Protein AF-A0A090REP4-F1 (afdb_monomer_lite)

Structure (mmCIF, N/CA/C/O backbone):
data_AF-A0A090RE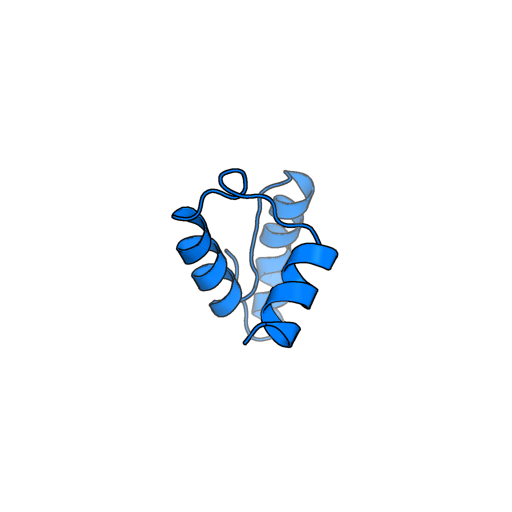P4-F1
#
_entry.id   AF-A0A090REP4-F1
#
loop_
_atom_site.group_PDB
_atom_site.id
_atom_site.type_symbol
_atom_site.label_atom_id
_atom_site.label_alt_id
_atom_site.label_comp_id
_atom_site.label_asym_id
_atom_site.label_entity_id
_atom_site.label_seq_id
_atom_site.pdbx_PDB_ins_code
_atom_site.Cartn_x
_atom_site.Cartn_y
_atom_site.Cartn_z
_atom_site.occupancy
_atom_site.B_iso_or_equiv
_atom_site.auth_seq_id
_atom_site.auth_comp_id
_atom_site.auth_asym_id
_atom_site.auth_atom_id
_atom_site.pdbx_PDB_model_num
ATOM 1 N N . MET A 1 1 ? 0.160 3.742 10.591 1.00 96.50 1 MET A N 1
ATOM 2 C CA . MET A 1 1 ? -0.439 2.407 10.347 1.00 96.50 1 MET A CA 1
ATOM 3 C C . MET A 1 1 ? -1.508 2.194 11.404 1.00 96.50 1 MET A C 1
ATOM 5 O O . MET A 1 1 ? -1.239 2.512 12.555 1.00 96.50 1 MET A O 1
ATOM 9 N N . ASN A 1 2 ? -2.717 1.775 11.033 1.00 98.19 2 ASN A N 1
ATOM 10 C CA . ASN A 1 2 ? -3.837 1.630 11.969 1.00 98.19 2 ASN A CA 1
ATOM 11 C C . ASN A 1 2 ? -4.579 0.318 11.711 1.00 98.19 2 ASN A C 1
ATOM 13 O O . ASN A 1 2 ? -5.328 0.206 10.748 1.00 98.19 2 ASN A O 1
ATOM 17 N N . THR A 1 3 ? -4.381 -0.659 12.587 1.00 98.06 3 THR A N 1
ATOM 18 C CA . THR A 1 3 ? -5.102 -1.934 12.563 1.00 98.06 3 THR A CA 1
ATOM 19 C C . THR A 1 3 ? -6.178 -1.927 13.641 1.00 98.06 3 THR A C 1
ATOM 21 O O . THR A 1 3 ? -5.936 -1.434 14.741 1.00 98.06 3 THR A O 1
ATOM 24 N N . ALA A 1 4 ? -7.348 -2.481 13.344 1.00 97.50 4 ALA A N 1
ATOM 25 C CA . ALA A 1 4 ? -8.442 -2.605 14.299 1.00 97.50 4 ALA A CA 1
ATOM 26 C C . ALA A 1 4 ? -9.197 -3.913 14.052 1.00 97.50 4 ALA A C 1
ATOM 28 O O . ALA A 1 4 ? -9.401 -4.301 12.902 1.00 97.50 4 ALA A O 1
ATOM 29 N N . GLU A 1 5 ? -9.631 -4.559 15.128 1.00 97.75 5 GLU A N 1
ATOM 30 C CA . GLU A 1 5 ? -10.488 -5.740 15.099 1.00 97.75 5 GLU A CA 1
ATOM 31 C C . GLU A 1 5 ? -11.695 -5.498 16.008 1.00 97.75 5 GLU A C 1
ATOM 33 O O . GLU A 1 5 ? -11.568 -4.920 17.087 1.00 97.75 5 GLU A O 1
ATOM 38 N N . GLY A 1 6 ? -12.874 -5.932 15.566 1.00 98.19 6 GLY A N 1
ATOM 39 C CA . GLY A 1 6 ? -14.122 -5.742 16.299 1.00 98.19 6 GLY A CA 1
ATOM 40 C C . GLY A 1 6 ? -14.794 -4.393 16.021 1.00 98.19 6 GLY A C 1
ATOM 41 O O . GLY A 1 6 ? -14.156 -3.366 15.789 1.00 98.19 6 GLY A O 1
ATOM 42 N N . ARG A 1 7 ? -16.132 -4.400 16.037 1.00 98.06 7 ARG A N 1
ATOM 43 C CA . ARG A 1 7 ? -16.960 -3.267 15.591 1.00 98.06 7 ARG A CA 1
ATOM 44 C C . ARG A 1 7 ? -16.684 -1.979 16.371 1.00 98.06 7 ARG A C 1
ATOM 46 O O . ARG A 1 7 ? -16.586 -0.925 15.759 1.00 98.06 7 ARG A O 1
ATOM 53 N N . GLN A 1 8 ? -16.514 -2.079 17.688 1.00 98.25 8 GLN A N 1
ATOM 54 C CA . GLN A 1 8 ? -16.254 -0.922 18.546 1.00 98.25 8 GLN A CA 1
ATOM 55 C C . GLN A 1 8 ? -14.912 -0.255 18.207 1.00 98.25 8 GLN A C 1
ATOM 57 O O . GLN A 1 8 ? -14.880 0.922 17.865 1.00 98.25 8 GLN A O 1
ATOM 62 N N . ALA A 1 9 ? -13.818 -1.025 18.186 1.00 98.06 9 ALA A N 1
ATOM 63 C CA . ALA A 1 9 ? -12.491 -0.497 17.871 1.00 98.06 9 ALA A CA 1
ATOM 64 C C . ALA A 1 9 ? -12.410 0.094 16.450 1.00 98.06 9 ALA A C 1
ATOM 66 O O . ALA A 1 9 ? -11.679 1.058 16.214 1.00 98.06 9 ALA A O 1
ATOM 67 N N . ILE A 1 10 ? -13.164 -0.459 15.492 1.00 98.00 10 ILE A N 1
ATOM 68 C CA . ILE A 1 10 ? -13.259 0.068 14.122 1.00 98.00 10 ILE A CA 1
ATOM 69 C C . ILE A 1 10 ? -13.917 1.453 14.095 1.00 98.00 10 ILE A C 1
ATOM 71 O O . ILE A 1 10 ? -13.426 2.333 13.377 1.00 98.00 10 ILE A O 1
ATOM 75 N N . GLU A 1 11 ? -15.002 1.644 14.851 1.00 98.44 11 GLU A N 1
ATOM 76 C CA . GLU A 1 11 ? -15.686 2.938 14.954 1.00 98.44 11 GLU A CA 1
ATOM 77 C C . GLU A 1 11 ? -14.828 3.962 15.702 1.00 98.44 11 GLU A C 1
ATOM 79 O O . GLU A 1 11 ? -14.620 5.066 15.193 1.00 98.44 11 GLU A O 1
ATOM 84 N N . ASP A 1 12 ? -14.227 3.574 16.828 1.00 98.19 12 ASP A N 1
ATOM 85 C CA . ASP A 1 12 ? -13.382 4.462 17.638 1.00 98.19 12 ASP A CA 1
ATOM 86 C C . ASP A 1 12 ? -12.145 4.939 16.860 1.00 98.19 12 ASP A C 1
ATOM 88 O O . ASP A 1 12 ? -11.753 6.106 16.918 1.00 98.19 12 ASP A O 1
ATOM 92 N N . SER A 1 13 ? -11.546 4.060 16.052 1.00 97.75 13 SER A N 1
ATOM 93 C CA . SER A 1 13 ? -10.359 4.382 15.247 1.00 97.75 13 SER A CA 1
ATOM 94 C C . SER A 1 13 ? -10.662 5.055 13.900 1.00 97.75 13 SER A C 1
ATOM 96 O O . SER A 1 13 ? -9.734 5.457 13.188 1.00 97.75 13 SER A O 1
ATOM 98 N N . LYS A 1 14 ? -11.936 5.239 13.519 1.00 98.00 14 LYS A N 1
ATOM 99 C CA . LYS A 1 14 ? -12.340 5.846 12.231 1.00 98.00 14 LYS A CA 1
ATOM 100 C C . LYS A 1 14 ? -11.755 7.242 12.023 1.00 98.00 14 LYS A C 1
ATOM 102 O O . LYS A 1 14 ? -11.392 7.591 10.897 1.00 98.00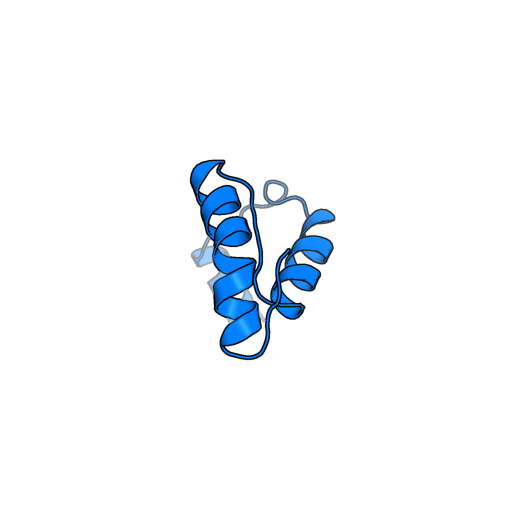 14 LYS A O 1
ATOM 107 N N . VAL A 1 15 ? -11.646 8.034 13.091 1.00 98.25 15 VAL A N 1
ATOM 108 C CA . VAL A 1 15 ? -11.097 9.397 13.026 1.00 98.25 15 VAL A CA 1
ATOM 109 C C . VAL A 1 15 ? -9.644 9.410 12.547 1.00 98.25 15 VAL A C 1
ATOM 111 O O . VAL A 1 15 ? -9.281 10.288 11.769 1.00 98.25 15 VAL A O 1
ATOM 114 N N . LEU A 1 16 ? -8.848 8.398 12.912 1.00 98.19 16 LEU A N 1
ATOM 115 C CA . LEU A 1 16 ? -7.446 8.277 12.504 1.00 98.19 16 LEU A CA 1
ATOM 116 C C . LEU A 1 16 ? -7.331 8.046 10.995 1.00 98.19 16 LEU A C 1
ATOM 118 O O . LEU A 1 16 ? -6.564 8.725 10.318 1.00 98.19 16 LEU A O 1
ATOM 122 N N . ARG A 1 17 ? -8.139 7.126 10.451 1.00 98.38 17 ARG A N 1
ATOM 123 C CA . ARG A 1 17 ? -8.162 6.829 9.007 1.00 98.38 17 ARG A CA 1
ATOM 124 C C . ARG A 1 17 ? -8.702 8.009 8.199 1.00 98.38 17 ARG A C 1
ATOM 126 O O . ARG A 1 17 ? -8.144 8.342 7.158 1.00 98.38 17 ARG A O 1
ATOM 133 N N . ARG A 1 18 ? -9.750 8.678 8.698 1.00 98.25 18 ARG A N 1
ATOM 134 C CA . ARG A 1 18 ? -10.297 9.891 8.069 1.00 98.25 18 ARG A CA 1
ATOM 135 C C . ARG A 1 18 ? -9.269 11.023 8.044 1.00 98.25 18 ARG A C 1
ATOM 137 O O . ARG A 1 18 ? -9.118 11.661 7.009 1.00 98.25 18 ARG A O 1
ATOM 144 N N . GLY A 1 19 ? -8.578 11.253 9.161 1.00 98.62 19 GLY A N 1
ATOM 145 C CA . GLY A 1 19 ? -7.523 12.262 9.262 1.00 98.62 19 GLY A CA 1
ATOM 146 C C . GLY A 1 19 ? -6.363 11.968 8.315 1.00 98.62 19 GLY A C 1
ATOM 147 O O . GLY A 1 19 ? -5.963 12.845 7.560 1.00 98.62 19 GLY A O 1
ATOM 148 N N . ALA A 1 20 ? -5.891 10.718 8.269 1.00 98.44 20 ALA A N 1
ATOM 149 C CA . ALA A 1 20 ? -4.815 10.326 7.361 1.00 98.44 20 ALA A CA 1
ATOM 150 C C . ALA A 1 20 ? -5.168 10.578 5.885 1.00 98.44 20 ALA A C 1
ATOM 152 O O . ALA A 1 20 ? -4.355 11.129 5.148 1.00 98.44 20 ALA A O 1
ATOM 153 N N . LEU A 1 21 ? -6.396 10.248 5.464 1.00 98.25 21 LEU A N 1
ATOM 154 C CA . LEU A 1 21 ? -6.854 10.512 4.099 1.00 98.25 21 LEU A CA 1
ATOM 155 C C . LEU A 1 21 ? -6.969 12.016 3.795 1.00 98.25 21 LEU A C 1
ATOM 157 O O . LEU A 1 21 ? -6.532 12.454 2.733 1.00 98.25 21 LEU A O 1
ATOM 161 N N . ALA A 1 22 ? -7.539 12.802 4.714 1.00 98.44 22 ALA A N 1
ATOM 162 C CA . ALA A 1 22 ? -7.706 14.247 4.540 1.00 98.44 22 ALA A CA 1
ATOM 163 C C . ALA A 1 22 ? -6.354 14.968 4.396 1.00 98.44 22 ALA A C 1
ATOM 165 O O . ALA A 1 22 ? -6.172 15.782 3.489 1.00 98.44 22 ALA A O 1
ATOM 166 N N . GLU A 1 23 ? -5.386 14.588 5.229 1.00 98.44 23 GLU A N 1
ATOM 167 C CA . GLU A 1 23 ? -4.046 15.181 5.264 1.00 98.44 23 GLU A CA 1
ATOM 168 C C . GLU A 1 23 ? -3.062 14.526 4.280 1.00 98.44 23 GLU A C 1
ATOM 170 O O . GLU A 1 23 ? -1.875 14.846 4.277 1.00 98.44 23 GLU A O 1
ATOM 175 N N . LYS A 1 24 ? -3.534 13.609 3.421 1.00 98.19 24 LYS A N 1
ATOM 176 C CA . LYS A 1 24 ? -2.715 12.870 2.439 1.00 98.19 24 LYS A CA 1
ATOM 177 C C . LYS A 1 24 ? -1.527 12.125 3.062 1.00 98.19 24 LYS A C 1
ATOM 179 O O . LYS A 1 24 ? -0.490 11.935 2.427 1.00 98.19 24 LYS A O 1
ATOM 184 N N . VAL A 1 25 ? -1.685 11.670 4.299 1.00 98.25 25 VAL A N 1
ATOM 185 C CA . VAL A 1 25 ? -0.709 10.822 4.981 1.00 98.25 25 VAL A CA 1
ATOM 186 C C . VAL A 1 25 ? -0.905 9.391 4.497 1.00 98.25 25 VAL A C 1
ATOM 188 O O . VAL A 1 25 ? -1.999 8.840 4.607 1.00 98.25 25 VAL A O 1
ATOM 191 N N . ASN A 1 26 ? 0.155 8.762 3.988 1.00 97.62 26 ASN A N 1
ATOM 192 C CA . ASN A 1 26 ? 0.110 7.346 3.632 1.00 97.62 26 ASN A CA 1
ATOM 193 C C . ASN A 1 26 ? -0.198 6.500 4.883 1.00 97.62 26 ASN A C 1
ATOM 195 O O . ASN A 1 26 ? 0.474 6.620 5.911 1.00 97.62 26 ASN A O 1
ATOM 199 N N . TYR A 1 27 ? -1.219 5.646 4.812 1.00 98.06 27 TYR A N 1
ATOM 200 C CA . TYR A 1 27 ? -1.611 4.778 5.913 1.00 98.06 27 TYR A CA 1
ATOM 201 C C . TYR A 1 27 ? -2.023 3.393 5.418 1.00 98.06 27 TYR A C 1
ATOM 203 O O . TYR A 1 27 ? -2.692 3.230 4.403 1.00 98.06 27 TYR A O 1
ATOM 211 N N . THR A 1 28 ? -1.661 2.382 6.201 1.00 98.56 28 THR A N 1
ATOM 212 C CA . THR A 1 28 ? -2.064 0.989 6.007 1.00 98.56 28 THR A CA 1
ATOM 213 C C . THR A 1 28 ? -3.033 0.566 7.106 1.00 98.56 28 THR A C 1
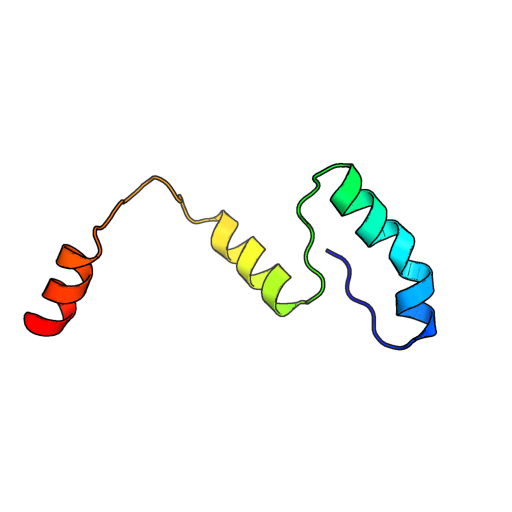ATOM 215 O O . THR A 1 28 ? -2.968 1.071 8.235 1.00 98.56 28 THR A O 1
ATOM 218 N N . THR A 1 29 ? -3.929 -0.368 6.779 1.00 98.31 29 THR A N 1
ATOM 219 C CA . THR A 1 29 ? -4.924 -0.928 7.710 1.00 98.31 29 THR A CA 1
ATOM 220 C C . THR A 1 29 ? -4.679 -2.389 8.084 1.00 98.31 29 THR A C 1
ATOM 222 O O . THR A 1 29 ? -5.439 -2.964 8.860 1.00 98.31 29 THR A O 1
ATOM 225 N N . THR A 1 30 ? -3.610 -2.996 7.561 1.00 98.00 30 THR A N 1
ATOM 226 C CA . THR A 1 30 ? -3.202 -4.374 7.864 1.00 98.00 30 THR A CA 1
ATOM 227 C C . THR A 1 30 ? -1.720 -4.423 8.219 1.00 98.00 30 THR A C 1
ATOM 229 O O . THR A 1 30 ? -0.929 -3.632 7.697 1.00 98.00 30 THR A O 1
ATOM 232 N N . LEU A 1 31 ? -1.334 -5.374 9.077 1.00 98.25 31 LEU A N 1
ATOM 233 C CA . LEU A 1 31 ? 0.075 -5.621 9.409 1.00 98.25 31 LEU A CA 1
ATOM 234 C C . LEU A 1 31 ? 0.880 -6.101 8.191 1.00 98.25 31 LEU A C 1
ATOM 236 O O . LEU A 1 31 ? 2.029 -5.712 8.019 1.00 98.25 31 LEU A O 1
ATOM 240 N N . ASN A 1 32 ? 0.274 -6.881 7.295 1.00 98.38 32 ASN A N 1
ATOM 241 C CA . ASN A 1 32 ? 0.972 -7.381 6.109 1.00 98.38 32 ASN A CA 1
ATOM 242 C C . ASN A 1 32 ? 1.334 -6.251 5.136 1.00 98.38 32 ASN A C 1
ATOM 244 O O . ASN A 1 32 ? 2.465 -6.187 4.662 1.00 98.38 32 ASN A O 1
ATOM 248 N N . ALA A 1 33 ? 0.402 -5.327 4.870 1.00 98.19 33 ALA A N 1
ATOM 249 C CA . ALA A 1 33 ? 0.681 -4.170 4.019 1.00 98.19 33 ALA A CA 1
ATOM 250 C C . ALA A 1 33 ? 1.729 -3.256 4.661 1.00 98.19 33 ALA A C 1
ATOM 252 O O . ALA A 1 33 ? 2.644 -2.795 3.993 1.00 98.19 33 ALA A O 1
ATOM 253 N N . ALA A 1 34 ? 1.620 -3.054 5.972 1.00 98.00 34 ALA A N 1
ATOM 254 C CA . ALA A 1 34 ? 2.607 -2.367 6.787 1.00 98.00 34 ALA A CA 1
ATOM 255 C C . ALA A 1 34 ? 4.034 -2.916 6.603 1.00 98.00 34 ALA A C 1
ATOM 257 O O . ALA A 1 34 ? 4.943 -2.156 6.269 1.00 98.00 34 ALA A O 1
ATOM 258 N N . PHE A 1 35 ? 4.224 -4.230 6.753 1.00 98.31 35 PHE A N 1
ATOM 259 C CA . PHE A 1 35 ? 5.523 -4.864 6.520 1.00 98.31 35 PHE A CA 1
ATOM 260 C C . PHE A 1 35 ? 5.993 -4.695 5.075 1.00 98.31 35 PHE A C 1
ATOM 262 O O . PHE A 1 35 ? 7.149 -4.340 4.860 1.00 98.31 35 PHE A O 1
ATOM 269 N N . ALA A 1 36 ? 5.112 -4.882 4.088 1.00 98.19 36 ALA A N 1
ATOM 270 C CA . ALA 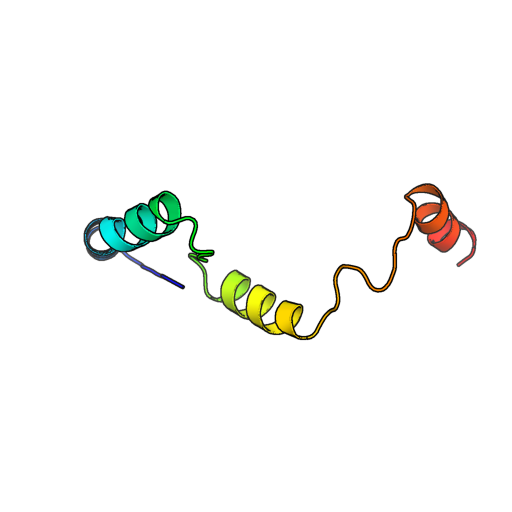A 1 36 ? 5.451 -4.663 2.683 1.00 98.19 36 ALA A CA 1
ATOM 271 C C . ALA A 1 36 ? 5.904 -3.217 2.408 1.00 98.19 36 ALA A C 1
ATOM 273 O O . ALA A 1 36 ? 6.882 -3.016 1.694 1.00 98.19 36 ALA A O 1
ATOM 274 N N . THR A 1 37 ? 5.261 -2.214 3.018 1.00 97.38 37 THR A N 1
ATOM 275 C CA . THR A 1 37 ? 5.677 -0.804 2.924 1.00 97.38 37 THR A CA 1
ATOM 276 C C . THR A 1 37 ? 7.056 -0.577 3.542 1.00 97.38 37 THR A C 1
ATOM 278 O O . THR A 1 37 ? 7.885 0.096 2.936 1.00 97.38 37 THR A O 1
ATOM 281 N N . CYS A 1 38 ? 7.336 -1.159 4.713 1.00 97.25 38 CYS A N 1
ATOM 282 C CA . CYS A 1 38 ? 8.662 -1.072 5.330 1.00 97.25 38 CYS A CA 1
ATOM 283 C C . CYS A 1 38 ? 9.742 -1.764 4.488 1.00 97.25 38 CYS A C 1
ATOM 285 O O . CYS A 1 38 ? 10.840 -1.237 4.372 1.00 97.25 38 CYS A O 1
ATOM 287 N N . MET A 1 39 ? 9.442 -2.914 3.879 1.00 97.62 39 MET A N 1
ATOM 288 C CA . MET A 1 39 ? 10.380 -3.595 2.980 1.00 97.62 39 MET A CA 1
ATOM 289 C C . MET A 1 39 ? 10.621 -2.795 1.696 1.00 97.62 39 MET A C 1
ATOM 291 O O . MET A 1 39 ? 11.753 -2.709 1.241 1.00 97.62 39 MET A O 1
ATOM 295 N N . ALA A 1 40 ? 9.584 -2.167 1.137 1.00 97.19 40 ALA A N 1
ATOM 296 C CA . ALA A 1 40 ? 9.713 -1.325 -0.050 1.00 97.19 40 ALA A CA 1
ATOM 297 C C . ALA A 1 40 ? 10.549 -0.057 0.197 1.00 97.19 40 ALA A C 1
ATOM 299 O O . ALA A 1 40 ? 11.075 0.506 -0.754 1.00 97.19 40 ALA A O 1
ATOM 300 N N . TRP A 1 41 ? 10.716 0.375 1.454 1.00 95.31 41 TRP A N 1
ATOM 301 C CA . TRP A 1 41 ? 11.524 1.548 1.812 1.00 95.31 41 TRP A CA 1
ATOM 302 C C . TRP A 1 41 ? 12.993 1.436 1.383 1.00 95.31 41 TRP A C 1
ATOM 304 O O . TRP A 1 41 ? 13.642 2.448 1.138 1.00 95.31 41 TRP A O 1
ATOM 314 N N . THR A 1 42 ? 13.537 0.219 1.314 1.00 95.50 42 THR A N 1
ATOM 315 C CA . THR A 1 42 ? 14.927 -0.005 0.890 1.00 95.50 42 THR A CA 1
ATOM 316 C C . THR A 1 42 ? 15.085 -0.095 -0.628 1.00 95.50 42 THR A C 1
ATOM 318 O O . THR A 1 42 ? 16.216 -0.146 -1.110 1.00 95.50 42 THR A O 1
ATOM 321 N N . ALA A 1 43 ? 13.984 -0.123 -1.3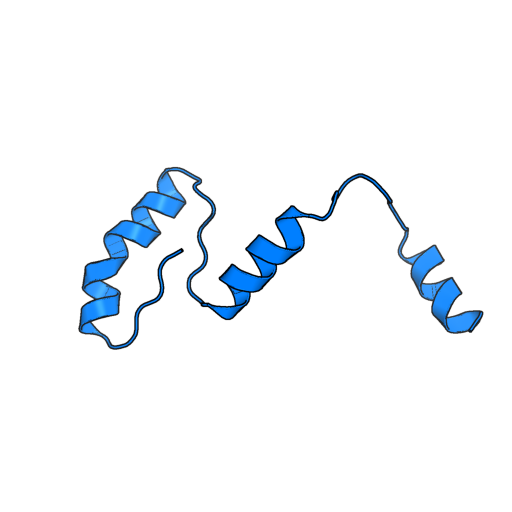84 1.00 95.62 43 ALA A N 1
ATOM 322 C CA . ALA A 1 43 ? 13.993 -0.165 -2.838 1.00 95.62 43 ALA A CA 1
ATOM 323 C C . ALA A 1 43 ? 13.945 1.251 -3.433 1.00 95.62 43 ALA A C 1
ATOM 325 O O . ALA A 1 43 ? 13.262 2.132 -2.916 1.00 95.62 43 ALA A O 1
ATOM 326 N N . ASP A 1 44 ? 14.636 1.447 -4.555 1.00 96.12 44 ASP A N 1
ATOM 327 C CA . ASP A 1 44 ? 14.523 2.657 -5.371 1.00 96.12 44 ASP A CA 1
ATOM 328 C C . ASP A 1 44 ? 13.576 2.385 -6.547 1.00 96.12 44 ASP A C 1
ATOM 330 O O . ASP A 1 44 ? 13.877 1.586 -7.440 1.00 96.12 44 ASP A O 1
ATOM 334 N N . ASP A 1 45 ? 12.422 3.050 -6.534 1.00 92.62 45 ASP A N 1
ATOM 335 C CA . ASP A 1 45 ? 11.359 2.903 -7.531 1.00 92.62 45 ASP A CA 1
ATOM 336 C C . ASP A 1 45 ? 11.716 3.489 -8.907 1.00 92.62 45 ASP A C 1
ATOM 338 O O . ASP A 1 45 ? 11.039 3.194 -9.894 1.00 92.62 45 ASP A O 1
ATOM 342 N N . ARG A 1 46 ? 12.781 4.294 -8.997 1.00 94.56 46 ARG A N 1
ATOM 343 C CA . ARG A 1 46 ? 13.238 4.951 -10.232 1.00 94.56 46 ARG A CA 1
ATOM 344 C C . ARG A 1 46 ? 14.525 4.363 -10.796 1.00 94.56 46 ARG A C 1
ATOM 346 O O . ARG A 1 46 ? 14.900 4.723 -11.910 1.00 94.56 46 ARG A O 1
ATOM 353 N N . ASN A 1 47 ? 15.185 3.458 -10.076 1.00 96.62 47 ASN A N 1
ATOM 354 C CA . ASN A 1 47 ? 16.483 2.914 -10.479 1.00 96.62 47 ASN A CA 1
ATOM 355 C C . ASN A 1 47 ? 16.428 2.099 -11.783 1.00 96.62 47 ASN A C 1
ATOM 357 O O . ASN A 1 47 ? 17.392 2.051 -12.544 1.00 96.62 47 ASN A O 1
ATOM 361 N N . THR A 1 48 ? 15.321 1.412 -12.068 1.00 95.06 48 THR A N 1
ATOM 362 C CA . THR A 1 48 ? 15.193 0.607 -13.290 1.00 95.06 48 THR A CA 1
ATOM 363 C C . THR A 1 48 ? 13.769 0.646 -13.814 1.00 95.06 48 THR A C 1
ATOM 365 O O . THR A 1 48 ? 12.819 0.380 -13.085 1.00 95.06 48 THR A O 1
ATOM 368 N N . VAL A 1 49 ? 13.635 0.924 -15.109 1.00 95.44 49 VAL A N 1
ATOM 369 C CA . VAL A 1 49 ? 12.369 0.854 -15.840 1.00 95.44 49 VAL A CA 1
ATOM 370 C C . VAL A 1 49 ? 12.454 -0.318 -16.812 1.00 95.44 49 VAL A C 1
ATOM 372 O O . VAL A 1 49 ? 13.484 -0.533 -17.444 1.00 95.44 49 VAL A O 1
ATOM 375 N N . THR A 1 50 ? 11.397 -1.118 -16.908 1.00 95.56 50 THR A N 1
ATOM 376 C CA . THR A 1 50 ? 11.313 -2.241 -17.853 1.00 95.56 50 THR A CA 1
ATOM 377 C C . THR A 1 50 ? 9.946 -2.212 -18.522 1.00 95.56 50 THR A C 1
ATOM 379 O O . THR A 1 50 ? 8.921 -2.102 -17.846 1.00 95.56 50 THR A O 1
ATOM 382 N N . SER A 1 51 ? 9.927 -2.286 -19.849 1.00 97.06 51 SER A N 1
ATOM 383 C CA . SER A 1 51 ? 8.700 -2.348 -20.641 1.00 97.06 51 SER A CA 1
ATOM 384 C C . SER A 1 51 ? 8.028 -3.721 -20.540 1.00 97.06 51 SER A C 1
ATOM 386 O O . SER A 1 51 ? 8.663 -4.737 -20.252 1.00 97.06 51 SER A O 1
ATOM 388 N N . VAL A 1 52 ? 6.730 -3.781 -20.835 1.00 96.69 52 VAL A N 1
ATOM 389 C CA . VAL A 1 52 ? 5.985 -5.052 -20.852 1.00 96.69 52 VAL A CA 1
ATOM 390 C C . VAL A 1 52 ? 6.552 -6.015 -21.905 1.00 96.69 52 VAL A C 1
ATOM 392 O O . VAL A 1 52 ? 6.629 -7.217 -21.663 1.00 96.69 52 VAL A O 1
ATOM 395 N N . GLN A 1 53 ? 7.013 -5.498 -23.046 1.00 97.19 53 GLN A N 1
ATOM 396 C CA . GLN A 1 53 ? 7.635 -6.282 -24.114 1.00 97.19 53 GLN A CA 1
ATOM 397 C C . GLN A 1 53 ? 8.924 -6.964 -23.635 1.00 97.19 53 GLN A C 1
ATOM 399 O O . GLN A 1 53 ? 9.114 -8.155 -23.879 1.00 97.19 53 GLN A O 1
ATOM 404 N N . GLU A 1 54 ? 9.780 -6.239 -22.911 1.00 96.25 54 GLU A N 1
ATOM 405 C CA . GLU A 1 54 ? 10.996 -6.801 -22.311 1.00 96.25 54 GLU A CA 1
ATOM 406 C C . GLU A 1 54 ? 10.670 -7.849 -21.242 1.00 96.25 54 GLU A C 1
ATOM 408 O O . GLU A 1 54 ? 11.344 -8.876 -21.174 1.00 96.25 54 GLU A O 1
ATOM 413 N N . LEU A 1 55 ? 9.625 -7.639 -20.432 1.00 95.44 55 LEU A N 1
ATOM 414 C CA . LEU A 1 55 ? 9.174 -8.636 -19.453 1.00 95.44 55 LEU A CA 1
ATOM 415 C C . LEU A 1 55 ? 8.689 -9.924 -20.132 1.00 95.44 55 LEU A C 1
ATOM 417 O O . LEU A 1 55 ? 9.075 -11.010 -19.707 1.00 95.44 55 LEU A O 1
ATOM 421 N N . HIS A 1 56 ? 7.901 -9.823 -21.207 1.00 96.00 56 HIS A N 1
ATOM 422 C CA . HIS A 1 56 ? 7.452 -10.991 -21.973 1.00 96.00 56 HIS A CA 1
ATOM 423 C C . HIS A 1 56 ? 8.626 -11.750 -22.604 1.00 96.00 56 HIS A C 1
ATOM 425 O O . HIS A 1 56 ? 8.652 -12.981 -22.578 1.00 96.00 56 HIS A O 1
ATOM 431 N N . ALA A 1 57 ? 9.629 -11.032 -23.119 1.00 96.38 57 ALA A N 1
ATOM 432 C CA . ALA A 1 57 ? 10.825 -11.650 -23.684 1.00 96.38 57 ALA A CA 1
ATOM 433 C C . ALA A 1 57 ? 11.604 -12.486 -22.649 1.00 96.38 57 ALA A C 1
ATOM 435 O O . ALA A 1 57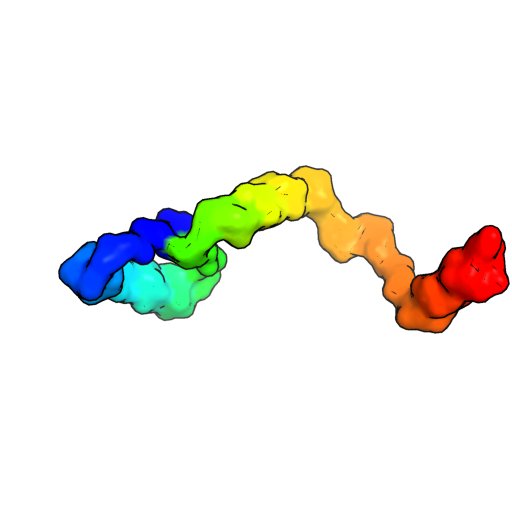 ? 12.178 -13.505 -23.017 1.00 96.38 57 ALA A O 1
ATOM 436 N N . ARG A 1 58 ? 11.587 -12.125 -21.355 1.00 94.81 58 ARG A N 1
ATOM 437 C CA . ARG A 1 58 ? 12.250 -12.909 -20.289 1.00 94.81 58 ARG A CA 1
ATOM 438 C C . ARG A 1 58 ? 11.626 -14.284 -20.062 1.00 94.81 58 ARG A C 1
ATOM 440 O O . ARG A 1 58 ? 12.329 -15.171 -19.607 1.00 94.81 58 ARG A O 1
ATOM 447 N N . ILE A 1 59 ? 10.337 -14.454 -20.356 1.00 94.31 59 ILE A N 1
ATOM 448 C CA . ILE A 1 59 ? 9.647 -15.748 -20.231 1.00 94.31 59 ILE A CA 1
ATOM 449 C C . ILE A 1 59 ? 9.927 -16.615 -21.462 1.00 94.31 59 ILE A C 1
ATOM 451 O O . ILE A 1 59 ? 10.128 -17.813 -21.333 1.00 94.31 59 ILE A O 1
ATOM 455 N N . ASN A 1 60 ? 9.964 -16.005 -22.651 1.00 86.69 60 ASN A N 1
ATOM 456 C CA . ASN A 1 60 ? 10.199 -16.722 -23.908 1.00 86.69 60 ASN A CA 1
ATOM 457 C C . ASN A 1 60 ? 11.674 -17.104 -24.131 1.00 86.69 60 ASN A C 1
ATOM 459 O O . ASN A 1 60 ? 11.950 -17.993 -24.930 1.00 86.69 60 ASN A O 1
ATOM 463 N N . ASN A 1 61 ? 12.603 -16.409 -23.466 1.00 67.50 61 ASN A N 1
ATOM 464 C CA . ASN A 1 61 ? 14.047 -16.651 -23.542 1.00 67.50 61 ASN A CA 1
ATOM 465 C C . ASN A 1 61 ? 14.605 -17.420 -22.323 1.00 67.50 61 ASN A C 1
ATOM 467 O O . ASN A 1 61 ? 15.826 -17.524 -22.201 1.00 67.50 61 ASN A O 1
ATOM 471 N N . ALA A 1 62 ? 13.745 -17.887 -21.410 1.00 53.66 62 ALA A N 1
ATOM 472 C CA . ALA A 1 62 ? 14.105 -18.752 -20.280 1.00 53.66 62 ALA A CA 1
ATOM 473 C C . ALA A 1 62 ? 13.928 -20.228 -20.654 1.00 53.66 62 ALA A C 1
ATOM 475 O O . ALA A 1 62 ? 14.743 -21.044 -20.170 1.00 53.66 62 ALA A O 1
#

Foldseek 3Di:
DAEDDDDVRCVVCVVVVVVCVVVVNDDDHDVVVVVVVVVCVPDDPPPDDDDPVRVVVVVVVD

Secondary structure (DSSP, 8-state):
-----SHHHHHHTHHHHHHHHHTT----SSHHHHHHHHHHTTS-TTS----HHHHHHHHHT-

InterPro domains:
  IPR036914 Methylglyoxal synthase-like domain superfamily [G3DSA:3.40.50.1380] (1-60)
  IPR036914 Methylglyoxal synthase-like domain superfamily [SSF52335] (2-58)

pLDDT: mean 95.91, std 6.83, range [53.66, 98.62]

Organism: NCBI:txid754436

Sequence (62 aa):
MNTAEGRQAIEDSKVLRRGALAEKVNYTTTLNAAFATCMAWTADDRNTVTSVQELHARINNA

Radius of gyration: 18.31 Å; chains: 1; bounding box: 33×34×43 Å